Protein AF-A0A5C8UCD9-F1 (afdb_monomer_lite)

Secondary structure (DSSP, 8-state):
--SHHHHTSPBP-PBPTTT-SBP-SBP-TTSS-GGGTTTS--GGGTT---PPPTTSTTHHHHHHHHHHHHHHHHHHHHHHHHHS-HHHHHHHHHHHHHHSPP-HHHHHHHHHHHHHHHHHHHHHHHHHHHHHHHHHHHHHHHHHHHHHHHHHHHHHHHHHTS--------

Radius of gyration: 38.56 Å; chains: 1; bounding box: 127×46×66 Å

Sequence (170 aa):
MNLSRFAEGPRCGAKCRTSGEPCRNHAMANGRCRLHGGKTPKKDGWHQPQWPERNSADAMGKVHRKLKDRERQARKRATRLAEMTPERRKAHEDWHRARKPGPAAQRARARADRKQAAAVRKFVLETEAREAAEREVAQTAREQTCGGDAERRASRHLSDMSPPLGDIFA

pLDDT: mean 86.66, std 12.07, range [47.56, 97.69]

Structure (mmCIF, N/CA/C/O backbone):
data_AF-A0A5C8UCD9-F1
#
_entry.id   AF-A0A5C8UCD9-F1
#
loop_
_atom_site.group_PDB
_atom_site.id
_atom_site.type_symbol
_atom_site.label_atom_id
_atom_site.label_alt_id
_atom_site.label_comp_id
_atom_site.label_asym_id
_atom_site.label_entity_id
_atom_site.label_seq_id
_atom_site.pdbx_PDB_ins_code
_atom_site.Cartn_x
_atom_site.Cartn_y
_atom_site.Cartn_z
_atom_site.occupancy
_atom_site.B_iso_or_equiv
_atom_site.auth_seq_id
_atom_site.auth_comp_id
_atom_site.auth_asym_id
_atom_site.auth_atom_id
_atom_site.pdbx_PDB_model_num
ATOM 1 N N . MET A 1 1 ? -6.430 2.479 -36.082 1.00 49.38 1 MET A N 1
ATOM 2 C CA . MET A 1 1 ? -6.877 2.402 -34.670 1.00 49.38 1 MET A CA 1
ATOM 3 C C . MET A 1 1 ? -8.333 2.841 -34.625 1.00 49.38 1 MET A C 1
ATOM 5 O O . MET A 1 1 ? -8.623 3.907 -35.144 1.00 49.38 1 MET A O 1
ATOM 9 N N . ASN A 1 2 ? -9.246 2.025 -34.093 1.00 53.19 2 ASN A N 1
ATOM 10 C CA . ASN A 1 2 ? -10.679 2.352 -34.059 1.00 53.19 2 ASN A CA 1
ATOM 11 C C . ASN A 1 2 ? -10.957 3.370 -32.935 1.00 53.19 2 ASN A C 1
ATOM 13 O O . ASN A 1 2 ? -10.992 2.999 -31.762 1.00 53.19 2 ASN A O 1
ATOM 17 N N . LEU A 1 3 ? -11.084 4.654 -33.287 1.00 59.41 3 LEU A N 1
ATOM 18 C CA . LEU A 1 3 ? -11.247 5.774 -32.344 1.00 59.41 3 LEU A CA 1
ATOM 19 C C . LEU A 1 3 ? -12.581 5.721 -31.573 1.00 59.41 3 LEU A C 1
ATOM 21 O O . LEU A 1 3 ? -12.631 6.123 -30.412 1.00 59.41 3 LEU A O 1
ATOM 25 N N . SER A 1 4 ? -13.627 5.150 -32.176 1.00 59.78 4 SER A N 1
ATOM 26 C CA . SER A 1 4 ? -14.963 4.978 -31.581 1.00 59.78 4 SER A CA 1
ATOM 27 C C . SER A 1 4 ? -14.947 4.106 -30.320 1.00 59.78 4 SER A C 1
ATOM 29 O O . SER A 1 4 ? -15.486 4.487 -29.285 1.00 59.78 4 SER A O 1
ATOM 31 N N . ARG A 1 5 ? -14.210 2.990 -30.349 1.00 57.62 5 ARG A N 1
ATOM 32 C CA . ARG A 1 5 ? -14.072 2.068 -29.207 1.00 57.62 5 ARG A CA 1
ATOM 33 C C . ARG A 1 5 ? -13.390 2.683 -27.984 1.00 57.62 5 ARG A C 1
ATOM 35 O O . ARG A 1 5 ? -13.573 2.187 -26.875 1.00 57.62 5 ARG A O 1
ATOM 42 N N . PHE A 1 6 ? -12.575 3.723 -28.168 1.00 60.91 6 PHE A N 1
ATOM 43 C CA . PHE A 1 6 ? -11.951 4.406 -27.039 1.00 60.91 6 PHE A CA 1
ATOM 44 C C . PHE A 1 6 ? -12.970 5.269 -26.298 1.00 60.91 6 PHE A C 1
ATOM 46 O O . PHE A 1 6 ? -13.020 5.177 -25.079 1.00 60.91 6 PHE A O 1
ATOM 53 N N . ALA A 1 7 ? -13.821 6.029 -26.995 1.00 67.50 7 ALA A N 1
ATOM 54 C CA . ALA A 1 7 ? -14.774 6.954 -26.372 1.00 67.50 7 ALA A CA 1
ATOM 55 C C . ALA A 1 7 ? -15.741 6.274 -25.378 1.00 67.50 7 ALA A C 1
ATOM 57 O O . ALA A 1 7 ? -15.981 6.827 -24.301 1.00 67.50 7 ALA A O 1
ATOM 58 N N . GLU A 1 8 ? -16.208 5.066 -25.704 1.00 77.38 8 GLU A N 1
ATOM 59 C CA . GLU A 1 8 ? -17.151 4.255 -24.911 1.00 77.38 8 GLU A CA 1
ATOM 60 C C . GLU A 1 8 ? -16.485 3.424 -23.796 1.00 77.38 8 GLU A C 1
ATOM 62 O O . GLU A 1 8 ? -17.161 2.847 -22.945 1.00 77.38 8 GLU A O 1
ATOM 67 N N . GLY A 1 9 ? -15.151 3.343 -23.772 1.00 77.56 9 GLY A N 1
ATOM 68 C CA . GLY A 1 9 ? -14.422 2.517 -22.810 1.00 77.56 9 GLY A CA 1
ATOM 69 C C . GLY A 1 9 ? -14.479 3.051 -21.368 1.00 77.56 9 GLY A C 1
ATOM 70 O O . GLY A 1 9 ? -14.561 4.266 -21.151 1.00 77.56 9 GLY A O 1
ATOM 71 N N . PRO A 1 10 ? -14.345 2.172 -20.353 1.00 90.94 10 PRO A N 1
ATOM 72 C CA . PRO A 1 10 ? -14.413 2.567 -18.949 1.00 90.94 10 PRO A CA 1
ATOM 73 C C . PRO A 1 10 ? -13.365 3.633 -18.603 1.00 90.94 10 PRO A C 1
ATOM 75 O O . PRO A 1 10 ? -12.212 3.585 -19.045 1.00 90.94 10 PRO A O 1
ATOM 78 N N . ARG A 1 11 ? -13.759 4.604 -17.774 1.00 92.94 11 ARG A N 1
ATOM 79 C CA . ARG A 1 11 ? -12.877 5.672 -17.281 1.00 92.94 11 ARG A CA 1
ATOM 80 C C . ARG A 1 11 ? -12.079 5.211 -16.064 1.00 92.94 11 ARG A C 1
ATOM 82 O O . ARG A 1 11 ? -12.468 4.308 -15.327 1.00 92.94 11 ARG A O 1
ATOM 89 N N . CYS A 1 12 ? -10.931 5.839 -15.846 1.00 95.06 12 CYS A N 1
ATOM 90 C CA . CYS A 1 12 ? -10.084 5.567 -14.693 1.00 95.06 12 CYS A CA 1
ATOM 91 C C . CYS A 1 12 ? -10.773 5.986 -13.387 1.00 95.06 12 CYS A C 1
ATOM 93 O O . CYS A 1 12 ? -10.979 7.171 -13.150 1.00 95.06 12 CYS A O 1
ATOM 95 N N . GLY A 1 13 ? -10.993 5.049 -12.462 1.00 92.31 13 GLY A N 1
ATOM 96 C CA . GLY A 1 13 ? -11.645 5.332 -11.171 1.00 92.31 13 GLY A CA 1
ATOM 97 C C . GLY A 1 13 ? -10.786 6.094 -10.146 1.00 92.31 13 GLY A C 1
ATOM 98 O O . GLY A 1 13 ? -10.953 5.909 -8.942 1.00 92.31 13 GLY A O 1
ATOM 99 N N . ALA A 1 14 ? -9.752 6.824 -10.579 1.00 95.56 14 ALA A N 1
ATOM 100 C CA . ALA A 1 14 ? -8.829 7.560 -9.700 1.00 95.56 14 ALA A CA 1
ATOM 101 C C . ALA A 1 14 ? -9.208 9.034 -9.659 1.00 95.56 14 ALA A C 1
ATOM 103 O O . ALA A 1 14 ? -9.747 9.534 -10.638 1.00 95.56 14 ALA A O 1
ATOM 104 N N . LYS A 1 15 ? -8.870 9.729 -8.574 1.00 96.38 15 LYS A N 1
ATOM 105 C CA . LYS A 1 15 ? -8.974 11.188 -8.502 1.00 96.38 15 LYS A CA 1
ATOM 106 C C . LYS A 1 15 ? -7.645 11.823 -8.897 1.00 96.38 15 LYS A C 1
ATOM 108 O O . LYS A 1 15 ? -6.585 11.318 -8.524 1.00 96.38 15 LYS A O 1
ATOM 113 N N . CYS A 1 16 ? -7.703 12.900 -9.666 1.00 94.38 16 CYS A N 1
ATOM 114 C CA . CYS A 1 16 ? -6.540 13.692 -10.034 1.00 94.38 16 CYS A CA 1
ATOM 115 C C . CYS A 1 16 ? -5.997 14.407 -8.792 1.00 94.38 16 CYS A C 1
ATOM 117 O O . CYS A 1 16 ? -6.755 15.028 -8.054 1.00 94.38 16 CYS A O 1
ATOM 119 N N . ARG A 1 17 ? -4.678 14.350 -8.570 1.00 91.81 17 ARG A N 1
ATOM 120 C CA . ARG A 1 17 ? -4.051 14.965 -7.386 1.00 91.81 17 ARG A CA 1
ATOM 121 C C . ARG A 1 17 ? -4.272 16.480 -7.316 1.00 91.81 17 ARG A C 1
ATOM 123 O O . ARG A 1 17 ? -4.495 16.994 -6.233 1.00 91.81 17 ARG A O 1
ATOM 130 N N . THR A 1 18 ? -4.176 17.170 -8.452 1.00 91.75 18 THR A N 1
ATOM 131 C CA . THR A 1 18 ? -4.217 18.640 -8.503 1.00 91.75 18 THR A CA 1
ATOM 132 C C . THR A 1 18 ? -5.637 19.191 -8.414 1.00 91.75 18 THR A C 1
ATOM 134 O O . THR A 1 18 ? -5.866 20.144 -7.686 1.00 91.75 18 THR A O 1
ATOM 137 N N . SER A 1 19 ? -6.590 18.598 -9.139 1.00 91.19 19 SER A N 1
ATOM 138 C CA . SER A 1 19 ? -7.968 19.102 -9.206 1.00 91.19 19 SER A CA 1
ATOM 139 C C . SER A 1 19 ? -8.939 18.400 -8.254 1.00 91.19 19 SER A C 1
ATOM 141 O O . SER A 1 19 ? -10.057 18.863 -8.087 1.00 91.19 19 SER A O 1
ATOM 143 N N . GLY A 1 20 ? -8.583 17.245 -7.680 1.00 94.00 20 GLY A N 1
ATOM 144 C CA . GLY A 1 20 ? -9.494 16.419 -6.872 1.00 94.00 20 GLY A CA 1
ATOM 145 C C . GLY A 1 20 ? -10.605 15.715 -7.669 1.00 94.00 20 GLY A C 1
ATOM 146 O O . GLY A 1 20 ? -11.230 14.779 -7.165 1.00 94.00 20 GLY A O 1
ATOM 147 N N . GLU A 1 21 ? -10.814 16.112 -8.925 1.00 94.75 21 GLU A N 1
ATOM 148 C CA . GLU A 1 21 ? -11.804 15.553 -9.844 1.00 94.75 21 GLU A CA 1
ATOM 149 C C . GLU A 1 21 ? -11.497 14.106 -10.263 1.00 94.75 21 GLU A C 1
ATOM 151 O O . GLU A 1 21 ? -10.336 13.677 -10.251 1.00 94.75 21 GLU A O 1
ATOM 156 N N . PRO A 1 22 ? -12.514 13.334 -10.694 1.00 95.00 22 PRO A N 1
ATOM 157 C CA . PRO A 1 22 ? -12.295 12.020 -11.281 1.00 95.00 22 PRO A CA 1
ATOM 158 C C . PRO A 1 22 ? -11.443 12.100 -12.555 1.00 95.00 22 PRO A C 1
ATOM 160 O O . PRO A 1 22 ? -11.562 12.996 -13.390 1.00 95.00 22 PRO A O 1
ATOM 163 N N . CYS A 1 23 ? -10.568 11.115 -12.725 1.00 95.00 23 CYS A N 1
ATOM 164 C CA . CYS A 1 23 ? -9.668 11.036 -13.858 1.00 95.00 23 CYS A CA 1
ATOM 165 C C . CYS A 1 23 ? -10.437 10.723 -15.143 1.00 95.00 23 CYS A C 1
ATOM 167 O O . CYS A 1 23 ? -11.038 9.661 -15.286 1.00 95.00 23 CYS A O 1
ATOM 169 N N . ARG A 1 24 ? -10.322 11.617 -16.125 1.00 92.00 24 ARG A N 1
ATOM 170 C CA . ARG A 1 24 ? -11.004 11.494 -17.422 1.00 92.00 24 ARG A CA 1
ATOM 171 C C . ARG A 1 24 ? -10.301 10.541 -18.404 1.00 92.00 24 ARG A C 1
ATOM 173 O O . ARG A 1 24 ? -10.848 10.229 -19.457 1.00 92.00 24 ARG A O 1
ATOM 180 N N . ASN A 1 25 ? -9.108 10.040 -18.072 1.00 92.62 25 ASN A N 1
ATOM 181 C CA . ASN A 1 25 ? -8.374 9.096 -18.922 1.00 92.62 25 ASN A CA 1
ATOM 182 C C . ASN A 1 25 ? -9.031 7.708 -18.948 1.00 92.62 25 ASN A C 1
ATOM 184 O O . ASN A 1 25 ? -9.608 7.266 -17.953 1.00 92.62 25 ASN A O 1
ATOM 188 N N . HIS A 1 26 ? -8.849 6.983 -20.051 1.00 91.75 26 HIS A N 1
ATOM 189 C CA . HIS A 1 26 ? -9.338 5.611 -20.195 1.00 91.75 26 HIS A CA 1
ATOM 190 C C . HIS A 1 26 ? -8.629 4.643 -19.246 1.00 91.75 26 HIS A C 1
ATOM 192 O O . HIS A 1 26 ? -7.410 4.712 -19.033 1.00 91.75 26 HIS A O 1
ATOM 198 N N . ALA A 1 27 ? -9.414 3.747 -18.655 1.00 93.62 27 ALA A N 1
ATOM 199 C CA . ALA A 1 27 ? -8.915 2.674 -17.821 1.00 93.62 27 ALA A CA 1
ATOM 200 C C . ALA A 1 27 ? -8.274 1.577 -18.678 1.00 93.62 27 ALA A C 1
ATOM 202 O O . ALA A 1 27 ? -8.765 1.218 -19.744 1.00 93.62 27 ALA A O 1
ATOM 203 N N . MET A 1 28 ? -7.176 1.018 -18.179 1.00 91.06 28 MET A N 1
ATOM 204 C CA . MET A 1 28 ? -6.648 -0.257 -18.656 1.00 91.06 28 MET A CA 1
ATOM 205 C C . MET A 1 28 ? -7.428 -1.407 -17.993 1.00 91.06 28 MET A C 1
ATOM 207 O O . MET A 1 28 ? -8.266 -1.171 -17.121 1.00 91.06 28 MET A O 1
ATOM 211 N N . ALA A 1 29 ? -7.100 -2.661 -18.321 1.00 88.31 29 ALA A N 1
ATOM 212 C CA . ALA A 1 29 ? -7.736 -3.855 -17.740 1.00 88.31 29 ALA A CA 1
ATOM 213 C C . ALA A 1 29 ? -7.755 -3.879 -16.195 1.00 88.31 29 ALA A C 1
ATOM 215 O O . ALA A 1 29 ? -8.560 -4.562 -15.574 1.00 88.31 29 ALA A O 1
ATOM 216 N N . ASN A 1 30 ? -6.867 -3.120 -15.547 1.00 86.81 30 ASN A N 1
ATOM 217 C CA . ASN A 1 30 ? -6.773 -3.045 -14.097 1.00 86.81 30 ASN A CA 1
ATOM 218 C C . ASN A 1 30 ? -7.672 -1.971 -13.441 1.00 86.81 30 ASN A C 1
ATOM 220 O O . ASN A 1 30 ? -7.592 -1.824 -12.215 1.00 86.81 30 ASN A O 1
ATOM 224 N N . GLY A 1 31 ? -8.470 -1.234 -14.228 1.00 90.75 31 GLY A N 1
ATOM 225 C CA . GLY A 1 31 ? -9.360 -0.149 -13.788 1.00 90.75 31 GLY A CA 1
ATOM 226 C C . GLY A 1 31 ? -8.686 1.225 -13.633 1.00 90.75 31 GLY A C 1
ATOM 227 O O . GLY A 1 31 ? -9.320 2.187 -13.194 1.00 90.75 31 GLY A O 1
ATOM 228 N N . ARG A 1 32 ? -7.391 1.343 -13.959 1.00 94.06 32 ARG A N 1
ATOM 229 C CA . ARG A 1 32 ? -6.599 2.577 -13.833 1.00 94.06 32 ARG A CA 1
ATOM 230 C C . ARG A 1 32 ? -5.978 2.970 -15.170 1.00 94.06 32 ARG A C 1
ATOM 232 O O . ARG A 1 32 ? -5.623 2.117 -15.977 1.00 94.06 32 ARG A O 1
ATOM 239 N N . CYS A 1 33 ? -5.815 4.269 -15.407 1.00 94.44 33 CYS A N 1
ATOM 240 C CA . CYS A 1 33 ? -5.106 4.760 -16.587 1.00 94.44 33 CYS A CA 1
ATOM 241 C C . CYS A 1 33 ? -3.588 4.665 -16.406 1.00 94.44 33 CYS A C 1
ATOM 243 O O . CYS A 1 33 ? -3.083 4.546 -15.289 1.00 94.44 33 CYS A O 1
ATOM 245 N N . ARG A 1 34 ? -2.838 4.811 -17.502 1.00 92.69 34 ARG A N 1
ATOM 246 C CA . ARG A 1 34 ? -1.364 4.825 -17.499 1.00 92.69 34 ARG A CA 1
ATOM 247 C C . ARG A 1 34 ? -0.754 5.804 -16.483 1.00 92.69 34 ARG A C 1
ATOM 249 O O . ARG A 1 34 ? 0.291 5.480 -15.929 1.00 92.69 34 ARG A O 1
ATOM 256 N N . LEU A 1 35 ? -1.384 6.958 -16.245 1.00 92.50 35 LEU A N 1
ATOM 257 C CA . LEU A 1 35 ? -0.897 7.971 -15.296 1.00 92.50 35 LEU A CA 1
ATOM 258 C C . LEU A 1 35 ? -1.176 7.602 -13.832 1.00 92.50 35 LEU A C 1
ATOM 260 O O . LEU A 1 35 ? -0.397 7.950 -12.954 1.00 92.50 35 LEU A O 1
ATOM 264 N N . HIS A 1 36 ? -2.244 6.848 -13.568 1.00 94.44 36 HIS A N 1
ATOM 265 C CA . HIS A 1 36 ? -2.647 6.424 -12.224 1.00 94.44 36 HIS A CA 1
ATOM 266 C C . HIS A 1 36 ? -2.306 4.951 -11.944 1.00 94.44 36 HIS A C 1
ATOM 268 O O . HIS A 1 36 ? -3.046 4.249 -11.256 1.00 94.44 36 HIS A O 1
ATOM 274 N N . GLY A 1 37 ? -1.183 4.466 -12.488 1.00 89.94 37 GLY A N 1
ATOM 275 C CA . GLY A 1 37 ? -0.669 3.122 -12.199 1.00 89.94 37 GLY A CA 1
ATOM 276 C C . GLY A 1 37 ? -1.291 1.997 -13.031 1.00 89.94 37 GLY A C 1
ATOM 277 O O . GLY A 1 37 ? -1.170 0.829 -12.679 1.00 89.94 37 GLY A O 1
ATOM 278 N N . GLY A 1 38 ? -1.922 2.315 -14.162 1.00 91.44 38 GLY A N 1
ATOM 279 C CA . GLY A 1 38 ? -2.452 1.342 -15.126 1.00 91.44 38 GLY A CA 1
ATOM 280 C C . GLY A 1 38 ? -1.414 0.314 -15.590 1.00 91.44 38 GLY A C 1
ATOM 281 O O . GLY A 1 38 ? -1.723 -0.861 -15.748 1.00 91.44 38 GLY A O 1
ATOM 282 N N . LYS A 1 39 ? -0.157 0.753 -15.735 1.00 87.94 39 LYS A N 1
ATOM 283 C CA . LYS A 1 39 ? 0.982 -0.091 -16.131 1.00 87.94 39 LYS A CA 1
ATOM 284 C C . LYS A 1 39 ? 1.694 -0.772 -14.958 1.00 87.94 39 LYS A C 1
ATOM 286 O O . LYS A 1 39 ? 2.619 -1.544 -15.185 1.00 87.94 39 LYS A O 1
ATOM 291 N N . THR A 1 40 ? 1.318 -0.465 -13.718 1.00 87.56 40 THR A N 1
ATOM 292 C CA . THR A 1 40 ? 1.966 -1.050 -12.544 1.00 87.56 40 THR A CA 1
ATOM 293 C C . THR A 1 40 ? 1.436 -2.474 -12.338 1.00 87.56 40 THR A C 1
ATOM 295 O O . THR A 1 40 ? 0.215 -2.652 -12.257 1.00 87.56 40 THR A O 1
ATOM 298 N N . PRO A 1 41 ? 2.313 -3.491 -12.240 1.00 83.69 41 PRO A N 1
ATOM 299 C CA . PRO A 1 41 ? 1.893 -4.865 -11.981 1.00 83.69 41 PRO A CA 1
ATOM 300 C C . PRO A 1 41 ? 1.196 -4.994 -10.624 1.00 83.69 41 PRO A C 1
ATOM 302 O O . PRO A 1 41 ? 1.421 -4.198 -9.714 1.00 83.69 41 PRO A O 1
ATOM 305 N N . LYS A 1 42 ? 0.369 -6.030 -10.468 1.00 82.81 42 LYS A N 1
ATOM 306 C CA . LYS A 1 42 ? -0.303 -6.370 -9.204 1.00 82.81 42 LYS A CA 1
ATOM 307 C C . LYS A 1 42 ? 0.321 -7.628 -8.585 1.00 82.81 42 LYS A C 1
ATOM 309 O O . LYS A 1 42 ? 1.019 -8.372 -9.268 1.00 82.81 42 LYS A O 1
ATOM 314 N N . LYS A 1 43 ? -0.005 -7.884 -7.312 1.00 83.94 43 LYS A N 1
ATOM 315 C CA . LYS A 1 43 ? 0.380 -9.100 -6.570 1.00 83.94 43 LYS A CA 1
ATOM 316 C C . LYS A 1 43 ? 1.898 -9.327 -6.598 1.00 83.94 43 LYS A C 1
ATOM 318 O O . LYS A 1 43 ? 2.637 -8.425 -6.225 1.00 83.94 43 LYS A O 1
ATOM 323 N N . ASP A 1 44 ? 2.349 -10.481 -7.071 1.00 81.75 44 ASP A N 1
ATOM 324 C CA . ASP A 1 44 ? 3.748 -10.920 -7.025 1.00 81.75 44 ASP A CA 1
ATOM 325 C C . ASP A 1 44 ? 4.654 -10.137 -7.985 1.00 81.75 44 ASP A C 1
ATOM 327 O O . ASP A 1 44 ? 5.871 -10.092 -7.815 1.00 81.75 44 ASP A O 1
ATOM 331 N N . GLY A 1 45 ? 4.060 -9.452 -8.969 1.00 81.94 45 GLY A N 1
ATOM 332 C CA . GLY A 1 45 ? 4.769 -8.509 -9.834 1.00 81.94 45 GLY A CA 1
ATOM 333 C C . GLY A 1 45 ? 5.033 -7.151 -9.175 1.00 81.94 45 GLY A C 1
ATOM 334 O O . GLY A 1 45 ? 5.727 -6.308 -9.747 1.00 81.94 45 GLY A O 1
ATOM 335 N N . TRP A 1 46 ? 4.468 -6.894 -7.993 1.00 81.81 46 TRP A N 1
ATOM 336 C CA . TRP A 1 46 ? 4.667 -5.644 -7.270 1.00 81.81 46 TRP A CA 1
ATOM 337 C C . TRP A 1 46 ? 6.124 -5.544 -6.775 1.00 81.81 46 TRP A C 1
ATOM 339 O O . TRP A 1 46 ? 6.692 -6.514 -6.287 1.00 81.81 46 TRP A O 1
ATOM 349 N N . HIS A 1 47 ? 6.756 -4.376 -6.939 1.00 83.94 47 HIS A N 1
ATOM 350 C CA . HIS A 1 47 ? 8.199 -4.125 -6.725 1.00 83.94 47 HIS A CA 1
ATOM 351 C C . HIS A 1 47 ? 9.187 -4.874 -7.642 1.00 83.94 47 HIS A C 1
ATOM 353 O O . HIS A 1 47 ? 10.398 -4.664 -7.519 1.00 83.94 47 HIS A O 1
ATOM 359 N N . GLN A 1 48 ? 8.718 -5.672 -8.604 1.00 86.44 48 GLN A N 1
ATOM 360 C CA . GLN A 1 48 ? 9.599 -6.298 -9.591 1.00 86.44 48 GLN A CA 1
ATOM 361 C C . GLN A 1 48 ? 10.025 -5.287 -10.671 1.00 86.44 48 GLN A C 1
ATOM 363 O O . GLN A 1 48 ? 9.190 -4.514 -11.165 1.00 86.44 48 GLN A O 1
ATOM 368 N N . PRO A 1 49 ? 11.307 -5.276 -11.086 1.00 87.75 49 PRO A N 1
ATOM 369 C CA . PRO A 1 49 ? 11.748 -4.433 -12.186 1.00 87.75 49 PRO A CA 1
ATOM 370 C C . PRO A 1 49 ? 11.051 -4.862 -13.480 1.00 87.75 49 PRO A C 1
ATOM 372 O O . PRO A 1 49 ? 11.139 -6.008 -13.902 1.00 87.75 49 PRO A O 1
ATOM 375 N N . GLN A 1 50 ? 10.372 -3.919 -14.128 1.00 86.12 50 GLN A N 1
ATOM 376 C CA . GLN A 1 50 ? 9.798 -4.147 -15.452 1.00 86.12 50 GLN A CA 1
ATOM 377 C C . GLN A 1 50 ? 10.904 -4.049 -16.501 1.00 86.12 50 GLN A C 1
ATOM 379 O O . GLN A 1 50 ? 11.504 -2.975 -16.654 1.00 86.12 50 GLN A O 1
ATOM 384 N N . TRP A 1 51 ? 11.196 -5.153 -17.182 1.00 89.44 51 TRP A N 1
ATOM 385 C CA . TRP A 1 51 ? 12.168 -5.203 -18.272 1.00 89.44 51 TRP A CA 1
ATOM 386 C C . TRP A 1 51 ? 11.547 -4.672 -19.571 1.00 89.44 51 TRP A C 1
ATOM 388 O O . TRP A 1 51 ? 10.335 -4.791 -19.757 1.00 89.44 51 TRP A O 1
ATOM 398 N N . PRO A 1 52 ? 12.331 -4.009 -20.438 1.00 89.69 52 PRO A N 1
ATOM 399 C CA . PRO A 1 52 ? 11.837 -3.603 -21.747 1.00 89.69 52 PRO A CA 1
ATOM 400 C C . PRO A 1 52 ? 11.537 -4.834 -22.610 1.00 89.69 52 PRO A C 1
ATOM 402 O O . PRO A 1 52 ? 12.135 -5.893 -22.432 1.00 89.69 52 PRO A O 1
ATOM 405 N N . GLU A 1 53 ? 10.630 -4.676 -23.568 1.00 88.62 53 GLU A N 1
ATOM 406 C CA . GLU A 1 53 ? 10.391 -5.693 -24.590 1.00 88.62 53 GLU A CA 1
ATOM 407 C C . GLU A 1 53 ? 11.646 -5.884 -25.448 1.00 88.62 53 GLU A C 1
ATOM 409 O O . GLU A 1 53 ? 12.344 -4.913 -25.770 1.00 88.62 53 GLU A O 1
ATOM 414 N N . ARG A 1 54 ? 11.899 -7.138 -25.845 1.00 86.56 54 ARG A N 1
ATOM 415 C CA . ARG A 1 54 ? 13.096 -7.554 -26.592 1.00 86.56 54 ARG A CA 1
ATOM 416 C C . ARG A 1 54 ? 13.344 -6.707 -27.841 1.00 86.56 54 ARG A C 1
ATOM 418 O O . ARG A 1 54 ? 14.480 -6.342 -28.104 1.00 86.56 54 ARG A O 1
ATOM 425 N N . ASN A 1 55 ? 12.282 -6.372 -28.571 1.00 88.06 55 ASN A N 1
ATOM 426 C CA . ASN A 1 55 ? 12.368 -5.707 -29.873 1.00 88.06 55 ASN A CA 1
ATOM 427 C C . ASN A 1 55 ? 12.208 -4.178 -29.785 1.00 88.06 55 ASN A C 1
ATOM 429 O O . ASN A 1 55 ? 11.998 -3.520 -30.800 1.00 88.06 55 ASN A O 1
ATOM 433 N N . SER A 1 56 ? 12.255 -3.589 -28.585 1.00 90.56 56 SER A N 1
ATOM 434 C CA . SER A 1 56 ? 12.201 -2.130 -28.465 1.00 90.56 56 SER A CA 1
ATOM 435 C C . SER A 1 56 ? 13.523 -1.499 -28.920 1.00 90.56 56 SER A C 1
ATOM 437 O O . SER A 1 56 ? 14.593 -2.009 -28.599 1.00 90.56 56 SER A O 1
ATOM 439 N N . ALA A 1 57 ? 13.452 -0.366 -29.628 1.00 89.69 57 ALA A N 1
ATOM 440 C CA . ALA A 1 57 ? 14.614 0.291 -30.250 1.00 89.69 57 ALA A CA 1
ATOM 441 C C . ALA A 1 57 ? 15.792 0.575 -29.290 1.00 89.69 57 ALA A C 1
ATOM 443 O O . ALA A 1 57 ? 16.936 0.631 -29.719 1.00 89.69 57 ALA A O 1
ATOM 444 N N . ASP A 1 58 ? 15.518 0.715 -27.989 1.00 90.38 58 ASP A N 1
ATOM 445 C CA . ASP A 1 58 ? 16.519 0.896 -26.926 1.00 90.38 58 ASP A CA 1
ATOM 446 C C . ASP A 1 58 ? 16.293 -0.118 -25.787 1.00 90.38 58 ASP A C 1
ATOM 448 O O . ASP A 1 58 ? 16.141 0.226 -24.609 1.00 90.38 58 ASP A O 1
ATOM 452 N N . ALA A 1 59 ? 16.147 -1.399 -26.135 1.00 92.12 59 ALA A N 1
ATOM 453 C CA . ALA A 1 59 ? 15.971 -2.458 -25.144 1.00 92.12 59 ALA A CA 1
ATOM 454 C C . ALA A 1 59 ? 17.231 -2.610 -24.275 1.00 92.12 59 ALA A C 1
ATOM 456 O O . ALA A 1 59 ? 17.153 -2.553 -23.045 1.00 92.12 59 ALA A O 1
ATOM 457 N N . MET A 1 60 ? 18.401 -2.738 -24.907 1.00 92.75 60 MET A N 1
ATOM 458 C CA . MET A 1 60 ? 19.665 -3.000 -24.213 1.00 92.75 60 MET A CA 1
ATOM 459 C C . MET A 1 60 ? 20.089 -1.841 -23.306 1.00 92.75 60 MET A C 1
ATOM 461 O O . MET A 1 60 ? 20.397 -2.073 -22.136 1.00 92.75 60 MET A O 1
ATOM 465 N N . GLY A 1 61 ? 20.016 -0.587 -23.770 1.00 94.88 61 GLY A N 1
ATOM 466 C CA . GLY A 1 61 ? 20.362 0.577 -22.947 1.00 94.88 61 GLY A CA 1
ATOM 467 C C . GLY A 1 61 ? 19.487 0.686 -21.695 1.00 94.88 61 GLY A C 1
ATOM 468 O O . GLY A 1 61 ? 19.981 0.902 -20.581 1.00 94.88 61 GLY A O 1
ATOM 469 N N . LYS A 1 62 ? 18.181 0.416 -21.824 1.00 93.00 62 LYS A N 1
ATOM 470 C CA . LYS A 1 62 ? 17.258 0.356 -20.678 1.00 93.00 62 LYS A CA 1
ATOM 471 C C . LYS A 1 62 ? 17.575 -0.783 -19.711 1.00 93.00 62 LYS A C 1
ATOM 473 O O . LYS A 1 62 ? 17.437 -0.570 -18.502 1.00 93.00 62 LYS A O 1
ATOM 478 N N . VAL A 1 63 ? 17.964 -1.962 -20.203 1.00 95.00 63 VAL A N 1
ATOM 479 C CA . VAL A 1 63 ? 18.394 -3.090 -19.356 1.00 95.00 63 VAL A CA 1
ATOM 480 C C . VAL A 1 63 ? 19.651 -2.710 -18.576 1.00 95.00 63 VAL A C 1
ATOM 482 O O . VAL A 1 63 ? 19.632 -2.783 -17.346 1.00 95.00 63 VAL A O 1
ATOM 485 N N . HIS A 1 64 ? 20.694 -2.215 -19.247 1.00 95.31 64 HIS A N 1
ATOM 486 C CA . HIS A 1 64 ? 21.942 -1.797 -18.599 1.00 95.31 64 HIS A CA 1
ATOM 487 C C . HIS A 1 64 ? 21.709 -0.731 -17.528 1.00 95.31 64 HIS A C 1
ATOM 489 O O . HIS A 1 64 ? 22.201 -0.863 -16.406 1.00 95.31 64 HIS A O 1
ATOM 495 N N . ARG A 1 65 ? 20.888 0.286 -17.823 1.00 96.12 65 ARG A N 1
ATOM 496 C CA . ARG A 1 65 ? 20.515 1.306 -16.835 1.00 96.12 65 ARG A CA 1
ATOM 497 C C . ARG A 1 65 ? 19.861 0.689 -15.597 1.00 96.12 65 ARG A C 1
ATOM 499 O O . ARG A 1 65 ? 20.252 1.011 -14.480 1.00 96.12 65 ARG A O 1
ATOM 506 N N . LYS A 1 66 ? 18.905 -0.230 -15.777 1.00 94.25 66 LYS A N 1
ATOM 507 C CA . LYS A 1 66 ? 18.224 -0.909 -14.660 1.00 94.25 66 LYS A CA 1
ATOM 508 C C . LYS A 1 66 ? 19.181 -1.769 -13.836 1.00 94.25 66 LYS A C 1
ATOM 510 O O . LYS A 1 66 ? 19.061 -1.783 -12.613 1.00 94.25 66 LYS A O 1
ATOM 515 N N . LEU A 1 67 ? 20.118 -2.468 -14.474 1.00 96.12 67 LEU A N 1
ATOM 516 C CA . LEU A 1 67 ? 21.145 -3.243 -13.771 1.00 96.12 67 LEU A CA 1
ATOM 517 C C . LEU A 1 67 ? 22.046 -2.327 -12.932 1.00 96.12 67 LEU A C 1
ATOM 519 O O . LEU A 1 67 ? 22.210 -2.572 -11.738 1.00 96.12 67 LEU A O 1
ATOM 523 N N . LYS A 1 68 ? 22.514 -1.214 -13.509 1.00 97.00 68 LYS A N 1
ATOM 524 C CA . LYS A 1 68 ? 23.317 -0.202 -12.806 1.00 97.00 68 LYS A CA 1
ATOM 525 C C . LYS A 1 68 ? 22.572 0.418 -11.621 1.00 97.00 68 LYS A C 1
ATOM 527 O O . LYS A 1 68 ? 23.147 0.594 -10.547 1.00 97.00 68 LYS A O 1
ATOM 532 N N . ASP A 1 69 ? 21.286 0.725 -11.782 1.00 95.19 69 ASP A N 1
ATOM 533 C CA . ASP A 1 69 ? 20.458 1.248 -10.691 1.00 95.19 69 ASP A CA 1
ATOM 534 C C . ASP A 1 69 ? 20.327 0.232 -9.553 1.00 95.19 69 ASP A C 1
ATOM 536 O O . ASP A 1 69 ? 20.455 0.593 -8.382 1.00 95.19 69 ASP A O 1
ATOM 540 N N . ARG A 1 70 ? 20.121 -1.050 -9.875 1.00 94.81 70 ARG A N 1
ATOM 541 C CA . ARG A 1 70 ? 20.046 -2.119 -8.868 1.00 94.81 70 ARG A CA 1
ATOM 542 C C . ARG A 1 70 ? 21.360 -2.286 -8.119 1.00 94.81 70 ARG A C 1
ATOM 544 O O . ARG A 1 70 ? 21.335 -2.381 -6.894 1.00 94.81 70 ARG A O 1
ATOM 551 N N . GLU A 1 71 ? 22.483 -2.266 -8.827 1.00 96.88 71 GLU A N 1
ATOM 552 C CA . GLU A 1 71 ? 23.809 -2.328 -8.216 1.00 96.88 71 GLU A CA 1
ATOM 553 C C . GLU A 1 71 ? 24.043 -1.134 -7.281 1.00 96.88 71 GLU A C 1
ATOM 555 O O . GLU A 1 71 ? 24.432 -1.306 -6.126 1.00 96.88 71 GLU A O 1
ATOM 560 N N . ARG A 1 72 ? 23.707 0.083 -7.726 1.00 97.06 72 ARG A N 1
ATOM 561 C CA . ARG A 1 72 ? 23.786 1.290 -6.892 1.00 97.06 72 ARG A CA 1
ATOM 562 C C . ARG A 1 72 ? 22.960 1.150 -5.612 1.00 97.06 72 ARG A C 1
ATOM 564 O O . ARG A 1 72 ? 23.429 1.530 -4.542 1.00 97.06 72 ARG A O 1
ATOM 571 N N . GLN A 1 73 ? 21.737 0.626 -5.702 1.00 94.75 73 GLN A N 1
ATOM 572 C CA . GLN A 1 73 ? 20.886 0.414 -4.525 1.00 94.75 73 GLN A CA 1
ATOM 573 C C . GLN A 1 73 ? 21.438 -0.675 -3.598 1.00 94.75 73 GLN A C 1
ATOM 575 O O . GLN A 1 73 ? 21.360 -0.526 -2.379 1.00 94.75 73 GLN A O 1
ATOM 580 N N . ALA A 1 74 ? 22.024 -1.740 -4.153 1.00 95.94 74 ALA A N 1
ATOM 581 C CA . ALA A 1 74 ? 22.695 -2.776 -3.375 1.00 95.94 74 ALA A CA 1
ATOM 582 C C . ALA A 1 74 ? 23.898 -2.206 -2.610 1.00 95.94 74 ALA A C 1
ATOM 584 O O . ALA A 1 74 ? 23.987 -2.408 -1.402 1.00 95.94 74 ALA A O 1
ATOM 585 N N . ARG A 1 75 ? 24.744 -1.400 -3.269 1.00 96.88 75 ARG A N 1
ATOM 586 C CA . ARG A 1 75 ? 25.875 -0.701 -2.634 1.00 96.88 75 ARG A CA 1
ATOM 587 C C . ARG A 1 75 ? 25.409 0.220 -1.505 1.00 96.88 75 ARG A C 1
ATOM 589 O O . ARG A 1 75 ? 25.880 0.088 -0.386 1.00 96.88 75 ARG A O 1
ATOM 596 N N . LYS A 1 76 ? 24.408 1.076 -1.753 1.00 96.50 76 LYS A N 1
ATOM 597 C CA . LYS A 1 76 ? 23.826 1.950 -0.713 1.00 96.50 76 LYS A CA 1
ATOM 598 C C . LYS A 1 76 ? 23.293 1.165 0.487 1.00 96.50 76 LYS A C 1
ATOM 600 O O . LYS A 1 76 ? 23.437 1.602 1.626 1.00 96.50 76 LYS A O 1
ATOM 605 N N . ARG A 1 77 ? 22.653 0.016 0.242 1.00 93.81 77 ARG A N 1
ATOM 606 C CA . ARG A 1 77 ? 22.175 -0.867 1.312 1.00 93.81 77 ARG A CA 1
ATOM 607 C C . ARG A 1 77 ? 23.340 -1.484 2.083 1.00 93.81 77 ARG A C 1
ATOM 609 O O . ARG A 1 77 ? 23.267 -1.510 3.303 1.00 93.81 77 ARG A O 1
ATOM 616 N N . ALA A 1 78 ? 24.381 -1.947 1.393 1.00 94.19 78 ALA A N 1
ATOM 617 C CA . ALA A 1 78 ? 25.571 -2.517 2.016 1.00 94.19 78 ALA A CA 1
ATOM 618 C C . ALA A 1 78 ? 26.276 -1.493 2.915 1.00 94.19 78 ALA A C 1
ATOM 620 O O . ALA A 1 78 ? 26.511 -1.792 4.080 1.00 94.19 78 ALA A O 1
ATOM 621 N N . THR A 1 79 ? 26.493 -0.265 2.430 1.00 94.75 79 THR A N 1
ATOM 622 C CA . THR A 1 79 ? 27.050 0.837 3.232 1.00 94.75 79 THR A CA 1
ATOM 623 C C . THR A 1 79 ? 26.212 1.092 4.482 1.00 94.75 79 THR A C 1
ATOM 625 O O . THR A 1 79 ? 26.736 1.043 5.588 1.00 94.75 79 THR A O 1
ATOM 628 N N . ARG A 1 80 ? 24.886 1.235 4.336 1.00 92.62 80 ARG A N 1
ATOM 629 C CA . ARG A 1 80 ? 23.989 1.430 5.486 1.00 92.62 80 ARG A CA 1
ATOM 630 C C . ARG A 1 80 ? 24.062 0.280 6.494 1.00 92.62 80 ARG A C 1
ATOM 632 O O . ARG A 1 80 ? 23.942 0.521 7.686 1.00 92.62 80 ARG A O 1
ATOM 639 N N . LEU A 1 81 ? 24.189 -0.966 6.034 1.00 88.81 81 LEU A N 1
ATOM 640 C CA . LEU A 1 81 ? 24.289 -2.130 6.920 1.00 88.81 81 LEU A CA 1
ATOM 641 C C . LEU A 1 81 ? 25.645 -2.210 7.629 1.00 88.81 81 LEU A C 1
ATOM 643 O O . LEU A 1 81 ? 25.670 -2.669 8.771 1.00 88.81 81 LEU A O 1
ATOM 647 N N . ALA A 1 82 ? 26.725 -1.769 6.977 1.00 90.81 82 ALA A N 1
ATOM 648 C CA . ALA A 1 82 ? 28.067 -1.692 7.554 1.00 90.81 82 ALA A CA 1
ATOM 649 C C . ALA A 1 82 ? 28.177 -0.577 8.608 1.00 90.81 82 ALA A C 1
ATOM 651 O O . ALA A 1 82 ? 28.751 -0.796 9.666 1.00 90.81 82 ALA A O 1
ATOM 652 N N . GLU A 1 83 ? 27.562 0.582 8.359 1.00 93.38 83 GLU A N 1
ATOM 653 C CA . GLU A 1 83 ? 27.469 1.695 9.321 1.00 93.38 83 GLU A CA 1
ATOM 654 C C . GLU A 1 83 ? 26.536 1.391 10.509 1.00 93.38 83 GLU A C 1
ATOM 656 O O . GLU A 1 83 ? 26.576 2.060 11.543 1.00 93.38 83 GLU A O 1
ATOM 661 N N . MET A 1 84 ? 25.642 0.410 10.369 1.00 93.88 84 MET A N 1
ATOM 662 C CA . MET A 1 84 ? 24.667 0.069 11.398 1.00 93.88 84 MET A CA 1
ATOM 663 C C . MET A 1 84 ? 25.315 -0.766 12.505 1.00 93.88 84 MET A C 1
ATOM 665 O O . MET A 1 84 ? 25.707 -1.911 12.273 1.00 93.88 84 MET A O 1
ATOM 669 N N . THR A 1 85 ? 25.352 -0.219 13.723 1.00 95.12 85 THR A N 1
ATOM 670 C CA . THR A 1 85 ? 25.805 -0.958 14.912 1.00 95.12 85 THR A CA 1
ATOM 671 C C . THR A 1 85 ? 24.905 -2.176 15.185 1.00 95.12 85 THR A C 1
ATOM 673 O O . THR A 1 85 ? 23.733 -2.180 14.775 1.00 95.12 85 THR A O 1
ATOM 676 N N . PRO A 1 86 ? 25.404 -3.213 15.883 1.00 93.31 86 PRO A N 1
ATOM 677 C CA . PRO A 1 86 ? 24.608 -4.388 16.238 1.00 93.31 86 PRO A CA 1
ATOM 678 C C . PRO A 1 86 ? 23.314 -4.045 16.992 1.00 93.31 86 PRO A C 1
ATOM 680 O O . PRO A 1 86 ? 22.257 -4.606 16.698 1.00 93.31 86 PRO A O 1
ATOM 683 N N . GLU A 1 87 ? 23.360 -3.069 17.900 1.00 93.31 87 GLU A N 1
ATOM 684 C CA . GLU A 1 87 ? 22.214 -2.627 18.704 1.00 93.31 87 GLU A CA 1
ATOM 685 C C . GLU A 1 87 ? 21.157 -1.956 17.822 1.00 93.31 87 GLU A C 1
ATOM 687 O O . GLU A 1 87 ? 19.967 -2.265 17.916 1.00 93.31 87 GLU A O 1
ATOM 692 N N . ARG A 1 88 ? 21.586 -1.079 16.902 1.00 93.19 88 ARG A N 1
ATOM 693 C CA . ARG A 1 88 ? 20.688 -0.431 15.934 1.00 93.19 88 ARG A CA 1
ATOM 694 C C . ARG A 1 88 ? 20.058 -1.443 14.983 1.00 93.19 88 ARG A C 1
ATOM 696 O O . ARG A 1 88 ? 18.884 -1.300 14.637 1.00 93.19 88 ARG A O 1
ATOM 703 N N . ARG A 1 89 ? 20.808 -2.474 14.581 1.00 90.75 89 ARG A N 1
ATOM 704 C CA . ARG A 1 89 ? 20.293 -3.560 13.739 1.00 90.75 89 ARG A CA 1
ATOM 705 C C . ARG A 1 89 ? 19.214 -4.354 14.463 1.00 90.75 89 ARG A C 1
ATOM 707 O O . ARG A 1 89 ? 18.132 -4.524 13.905 1.00 90.75 89 ARG A O 1
ATOM 714 N N . LYS A 1 90 ? 19.467 -4.746 15.714 1.00 94.25 90 LYS A N 1
ATOM 715 C CA . LYS A 1 90 ? 18.488 -5.439 16.560 1.00 94.25 90 LYS A CA 1
ATOM 716 C C . LYS A 1 90 ? 17.214 -4.611 16.742 1.00 94.25 90 LYS A C 1
ATOM 718 O O . LYS A 1 90 ? 16.129 -5.104 16.462 1.00 94.25 90 LYS A O 1
ATOM 723 N N . ALA A 1 91 ? 17.340 -3.328 17.087 1.00 93.94 91 ALA A N 1
ATOM 724 C CA . ALA A 1 91 ? 16.186 -2.439 17.234 1.00 93.94 91 ALA A CA 1
ATOM 725 C C . ALA A 1 91 ? 15.373 -2.306 15.931 1.00 93.94 91 ALA A C 1
ATOM 727 O O . ALA A 1 91 ? 14.141 -2.298 15.953 1.00 93.94 91 ALA A O 1
ATOM 728 N N . HIS A 1 92 ? 16.048 -2.232 14.780 1.00 90.94 92 HIS A N 1
ATOM 729 C CA . HIS A 1 92 ? 15.396 -2.201 13.472 1.00 90.94 92 HIS A CA 1
ATOM 730 C C . HIS A 1 92 ? 14.667 -3.521 13.165 1.00 90.94 92 HIS A C 1
ATOM 732 O O . HIS A 1 92 ? 13.529 -3.501 12.697 1.00 90.94 92 HIS A O 1
ATOM 738 N N . GLU A 1 93 ? 15.279 -4.670 13.448 1.00 92.94 93 GLU A N 1
ATOM 739 C CA . GLU A 1 93 ? 14.645 -5.983 13.288 1.00 92.94 93 GLU A CA 1
ATOM 740 C C . GLU A 1 93 ? 13.433 -6.162 14.204 1.00 92.94 93 GLU A C 1
ATOM 742 O O . GLU A 1 93 ? 12.385 -6.611 13.735 1.00 92.94 93 GLU A O 1
ATOM 747 N N . ASP A 1 94 ? 13.537 -5.755 15.468 1.00 93.00 94 ASP A N 1
ATOM 748 C CA . ASP A 1 94 ? 12.439 -5.791 16.435 1.00 93.00 94 ASP A CA 1
ATOM 749 C C . ASP A 1 94 ? 11.286 -4.882 15.987 1.00 93.00 94 ASP A C 1
ATOM 751 O O . ASP A 1 94 ? 10.122 -5.293 15.990 1.00 93.00 94 ASP A O 1
ATOM 755 N N . TRP A 1 95 ? 11.601 -3.681 15.488 1.00 93.88 95 TRP A N 1
ATOM 756 C CA . TRP A 1 95 ? 10.622 -2.763 14.905 1.00 93.88 95 TRP A CA 1
ATOM 757 C C . TRP A 1 95 ? 9.882 -3.385 13.712 1.00 93.88 95 TRP A C 1
ATOM 759 O O . TRP A 1 95 ? 8.652 -3.287 13.637 1.00 93.88 95 TRP A O 1
ATOM 769 N N . HIS A 1 96 ? 10.603 -4.051 12.799 1.00 91.31 96 HIS A N 1
ATOM 770 C CA . HIS A 1 96 ? 10.001 -4.747 11.652 1.00 91.31 96 HIS A CA 1
ATOM 771 C C . HIS A 1 96 ? 9.183 -5.957 12.087 1.00 91.31 96 HIS A C 1
ATOM 773 O O . HIS A 1 96 ? 8.104 -6.176 11.544 1.00 91.31 96 HIS A O 1
ATOM 779 N N . ARG A 1 97 ? 9.658 -6.733 13.065 1.00 88.00 97 ARG A N 1
ATOM 780 C CA . ARG A 1 97 ? 8.956 -7.909 13.591 1.00 88.00 97 ARG A CA 1
ATOM 781 C C . ARG A 1 97 ? 7.634 -7.516 14.240 1.00 88.00 97 ARG A C 1
ATOM 783 O O . ARG A 1 97 ? 6.612 -8.103 13.901 1.00 88.00 97 ARG A O 1
ATOM 790 N N . ALA A 1 98 ? 7.643 -6.488 15.087 1.00 89.31 98 ALA A N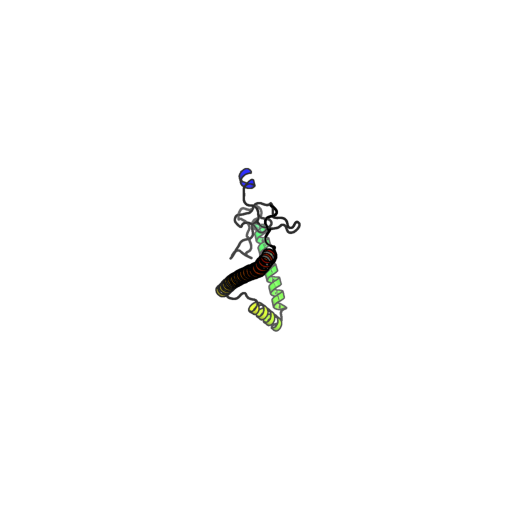 1
ATOM 791 C CA . ALA A 1 98 ? 6.449 -5.975 15.754 1.00 89.31 98 ALA A CA 1
ATOM 792 C C . ALA A 1 98 ? 5.412 -5.405 14.768 1.00 89.31 98 ALA A C 1
ATOM 794 O O . ALA A 1 98 ? 4.212 -5.463 15.020 1.00 89.31 98 ALA A O 1
ATOM 795 N N . ARG A 1 99 ? 5.866 -4.859 13.631 1.00 89.75 99 ARG A N 1
ATOM 796 C CA . ARG A 1 99 ? 5.003 -4.234 12.611 1.00 89.75 99 ARG A CA 1
ATOM 797 C C . ARG A 1 99 ? 4.668 -5.136 11.432 1.00 89.75 99 ARG A C 1
ATOM 799 O O . ARG A 1 99 ? 3.858 -4.744 10.587 1.00 89.75 99 ARG A O 1
ATOM 806 N N . LYS A 1 100 ? 5.278 -6.320 11.331 1.00 79.44 100 LYS A N 1
ATOM 807 C CA . LYS A 1 100 ? 5.013 -7.245 10.231 1.00 79.44 100 LYS A CA 1
ATOM 808 C C . LYS A 1 100 ? 3.537 -7.633 10.297 1.00 79.44 100 LYS A C 1
ATOM 810 O O . LYS A 1 100 ? 3.097 -8.158 11.319 1.00 79.44 100 LYS A O 1
ATOM 815 N N . PRO A 1 101 ? 2.756 -7.403 9.228 1.00 81.75 101 PRO A N 1
ATOM 816 C CA . PRO A 1 101 ? 1.365 -7.815 9.220 1.00 81.75 101 PRO A CA 1
ATOM 817 C C . PRO A 1 101 ? 1.299 -9.320 9.500 1.00 81.75 101 PRO A C 1
ATOM 819 O O . PRO A 1 101 ? 1.907 -10.098 8.760 1.00 81.75 101 PRO A O 1
ATOM 822 N N . GLY A 1 102 ? 0.575 -9.717 10.554 1.00 84.00 102 GLY A N 1
ATOM 823 C CA . GLY A 1 102 ? 0.416 -11.122 10.950 1.00 84.00 102 GLY A CA 1
ATOM 824 C C . GLY A 1 102 ? -0.125 -12.000 9.812 1.00 84.00 102 GLY A C 1
ATOM 825 O O . GLY A 1 102 ? -0.500 -11.466 8.765 1.00 84.00 102 GLY A O 1
ATOM 826 N N . PRO A 1 103 ? -0.180 -13.332 9.963 1.00 89.19 103 PRO A N 1
ATOM 827 C CA . PRO A 1 103 ? -0.568 -14.265 8.902 1.00 89.19 103 PRO A CA 1
ATOM 828 C C . PRO A 1 103 ? -1.812 -13.837 8.110 1.00 89.19 103 PRO A C 1
ATOM 830 O O . PRO A 1 103 ? -2.757 -13.267 8.660 1.00 89.19 103 PRO A O 1
ATOM 833 N N . ALA A 1 104 ? -1.838 -14.124 6.803 1.00 88.00 104 ALA A N 1
ATOM 834 C CA . ALA A 1 104 ? -2.927 -13.692 5.921 1.00 88.00 104 ALA A CA 1
ATOM 835 C C . ALA A 1 104 ? -4.312 -14.128 6.433 1.00 88.00 104 ALA A C 1
ATOM 837 O O . ALA A 1 104 ? -5.239 -13.319 6.415 1.00 88.00 104 ALA A O 1
ATOM 838 N N . ALA A 1 105 ? -4.412 -15.349 6.970 1.00 91.75 105 ALA A N 1
ATOM 839 C CA . ALA A 1 105 ? -5.622 -15.878 7.595 1.00 91.75 105 ALA A CA 1
ATOM 840 C C . ALA A 1 105 ? -6.078 -15.042 8.804 1.00 91.75 105 ALA A C 1
ATOM 842 O O . ALA A 1 105 ? -7.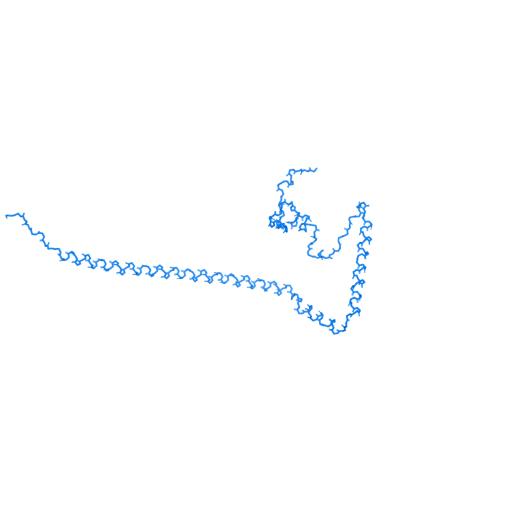244 -14.663 8.877 1.00 91.75 105 ALA A O 1
ATOM 843 N N . GLN A 1 106 ? -5.163 -14.657 9.702 1.00 91.06 106 GLN A N 1
ATOM 844 C CA . GLN A 1 106 ? -5.496 -13.811 10.856 1.00 91.06 106 GLN A CA 1
ATOM 845 C C . GLN A 1 106 ? -5.999 -12.435 10.415 1.00 91.06 106 GLN A C 1
ATOM 847 O O . GLN A 1 106 ? -6.987 -11.926 10.939 1.00 91.06 106 GLN A O 1
ATOM 852 N N . ARG A 1 107 ? -5.367 -11.838 9.397 1.00 91.00 107 ARG A N 1
ATOM 853 C CA . ARG A 1 107 ? -5.824 -10.551 8.852 1.00 91.00 107 ARG A CA 1
ATOM 854 C C . ARG A 1 107 ? -7.186 -10.665 8.174 1.00 91.00 107 ARG A C 1
ATOM 856 O O . ARG A 1 107 ? -7.964 -9.715 8.243 1.00 91.00 107 ARG A O 1
ATOM 863 N N . ALA A 1 108 ? -7.455 -11.777 7.489 1.00 93.50 108 ALA A N 1
ATOM 864 C CA . ALA A 1 108 ? -8.747 -12.048 6.867 1.00 93.50 108 ALA A CA 1
ATOM 865 C C . ALA A 1 108 ? -9.840 -12.216 7.930 1.00 93.50 108 ALA A C 1
ATOM 867 O O . ALA A 1 108 ? -10.864 -11.542 7.833 1.00 93.50 108 ALA A O 1
ATOM 868 N N . ARG A 1 109 ? -9.574 -12.999 8.984 1.00 94.44 109 ARG A N 1
ATOM 869 C CA . ARG A 1 109 ? -10.464 -13.150 10.142 1.00 94.44 109 ARG A CA 1
ATOM 870 C C . ARG A 1 109 ? -10.757 -11.806 10.801 1.00 94.44 109 ARG A C 1
ATOM 872 O O . ARG A 1 109 ? -11.902 -11.393 10.825 1.00 94.44 109 ARG A O 1
ATOM 879 N N . ALA A 1 110 ? -9.730 -11.028 11.143 1.00 93.12 110 ALA A N 1
ATOM 880 C CA . ALA A 1 110 ? -9.923 -9.704 11.736 1.00 93.12 110 ALA A CA 1
ATOM 881 C C . ALA A 1 110 ? -10.741 -8.747 10.841 1.00 93.12 110 ALA A C 1
ATOM 883 O O . ALA A 1 110 ? -11.438 -7.865 11.338 1.00 93.12 110 ALA A O 1
ATOM 884 N N . ARG A 1 111 ? -10.660 -8.874 9.505 1.00 95.69 111 ARG A N 1
ATOM 885 C CA . ARG A 1 111 ? -11.532 -8.120 8.582 1.00 95.69 111 ARG A CA 1
ATOM 886 C C . ARG A 1 111 ? -12.977 -8.614 8.640 1.00 95.69 111 ARG A C 1
ATOM 888 O O . ARG A 1 111 ? -13.871 -7.775 8.574 1.00 95.69 111 ARG A O 1
ATOM 895 N N . ALA A 1 112 ? -13.194 -9.924 8.721 1.00 96.69 112 ALA A N 1
ATOM 896 C CA . ALA A 1 112 ? -14.520 -10.514 8.872 1.00 96.69 112 ALA A CA 1
ATOM 897 C C . ALA A 1 112 ? -15.152 -10.096 10.206 1.00 96.69 112 ALA A C 1
ATOM 899 O O . ALA A 1 112 ? -16.251 -9.551 10.189 1.00 96.69 112 ALA A O 1
ATOM 900 N N . ASP A 1 113 ? -14.406 -10.189 11.307 1.00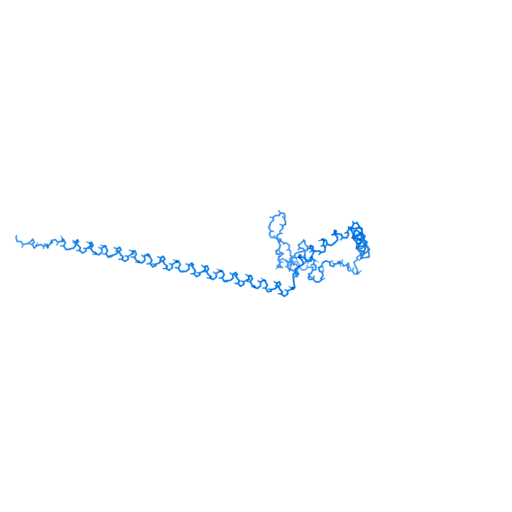 97.12 113 ASP A N 1
ATOM 901 C CA . ASP A 1 113 ? -14.855 -9.785 12.643 1.00 97.12 113 ASP A CA 1
ATOM 902 C C . ASP A 1 113 ? -15.270 -8.307 12.655 1.00 97.12 113 ASP A C 1
ATOM 904 O O . ASP A 1 113 ? -16.337 -7.948 13.144 1.00 97.12 113 ASP A O 1
ATOM 908 N N . ARG A 1 114 ? -14.478 -7.424 12.025 1.00 97.12 114 ARG A N 1
ATOM 909 C CA . ARG A 1 114 ? -14.845 -6.003 11.892 1.00 97.12 114 ARG A CA 1
ATOM 910 C C . ARG A 1 114 ? -16.125 -5.788 11.090 1.00 97.12 114 ARG A C 1
ATOM 912 O O . ARG A 1 114 ? -16.900 -4.900 11.440 1.00 97.12 114 ARG A O 1
ATOM 919 N N . LYS A 1 115 ? -16.340 -6.559 10.020 1.00 97.50 115 LYS A N 1
ATOM 920 C CA . LYS A 1 115 ? -17.571 -6.482 9.218 1.00 97.50 115 LYS A CA 1
ATOM 921 C C . LYS A 1 115 ? -18.779 -6.965 10.016 1.00 97.50 115 LYS A C 1
ATOM 923 O O . LYS A 1 115 ? -19.793 -6.280 10.017 1.00 97.50 115 LYS A O 1
ATOM 928 N N . GLN A 1 116 ? -18.651 -8.091 10.714 1.00 97.44 116 GLN A N 1
ATOM 929 C CA . GLN A 1 116 ? -19.700 -8.635 11.576 1.00 97.44 116 GLN A CA 1
ATOM 930 C C . GLN A 1 116 ? -20.039 -7.655 12.699 1.00 97.44 116 GLN A C 1
ATOM 932 O O . GLN A 1 116 ? -21.198 -7.300 12.862 1.00 97.44 116 GLN A O 1
ATOM 937 N N . ALA A 1 117 ? -19.037 -7.113 13.391 1.00 97.50 117 ALA A N 1
ATOM 938 C CA . ALA A 1 117 ? -19.256 -6.123 14.440 1.00 97.50 117 ALA A CA 1
ATOM 939 C C . ALA A 1 117 ? -19.921 -4.841 13.906 1.00 97.50 117 ALA A C 1
ATOM 941 O O . ALA A 1 117 ? -20.741 -4.241 14.592 1.00 97.50 117 ALA A O 1
ATOM 942 N N . ALA A 1 118 ? -19.591 -4.410 12.682 1.00 97.50 118 ALA A N 1
ATOM 943 C CA . ALA A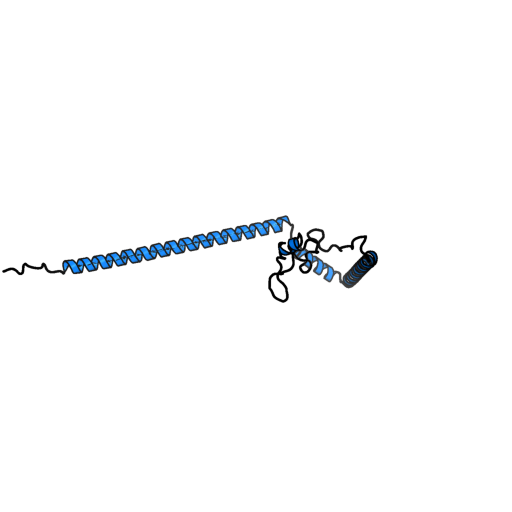 1 118 ? -20.264 -3.278 12.045 1.00 97.50 118 ALA A CA 1
ATOM 944 C C . ALA A 1 118 ? -21.729 -3.589 11.703 1.00 97.50 118 ALA A C 1
ATOM 946 O O . ALA A 1 118 ? -22.583 -2.734 11.911 1.00 97.50 118 ALA A O 1
ATOM 947 N N . ALA A 1 119 ? -22.018 -4.801 11.225 1.00 97.25 119 ALA A N 1
ATOM 948 C CA . ALA A 1 119 ? -23.381 -5.246 10.953 1.00 97.25 119 ALA A CA 1
ATOM 949 C C . ALA A 1 119 ? -24.217 -5.338 12.240 1.00 97.25 119 ALA A C 1
ATOM 951 O O . ALA A 1 119 ? -25.329 -4.825 12.269 1.00 97.25 119 ALA A O 1
ATOM 952 N N . VAL A 1 120 ? -23.655 -5.901 13.316 1.00 97.69 120 VAL A N 1
ATOM 953 C CA . VAL A 1 120 ? -24.314 -5.974 14.630 1.00 97.69 120 VAL A CA 1
ATOM 954 C C . VAL A 1 120 ? -24.596 -4.578 15.176 1.00 97.69 120 VAL A C 1
ATOM 956 O O . VAL A 1 120 ? -25.725 -4.302 15.557 1.00 97.69 120 VAL A O 1
ATOM 959 N N . ARG A 1 121 ? -23.613 -3.665 15.154 1.00 97.19 121 ARG A N 1
ATOM 960 C CA . ARG A 1 121 ? -23.833 -2.272 15.580 1.00 97.19 121 ARG A CA 1
ATOM 961 C C . ARG A 1 121 ? -24.958 -1.605 14.798 1.00 97.19 121 ARG A C 1
ATOM 963 O O . ARG A 1 121 ? -25.785 -0.932 15.392 1.00 97.19 121 ARG A O 1
ATOM 970 N N . LYS A 1 122 ? -24.985 -1.795 13.478 1.00 97.19 122 LYS A N 1
ATOM 971 C CA . LYS A 1 122 ? -26.042 -1.246 12.630 1.00 97.19 122 LYS A CA 1
ATOM 972 C C . LYS A 1 122 ? -27.414 -1.794 13.034 1.00 97.19 122 LYS A C 1
ATOM 974 O O . LYS A 1 122 ? -28.328 -1.008 13.223 1.00 97.19 122 LYS A O 1
ATOM 979 N N . PHE A 1 123 ? -27.523 -3.109 13.212 1.00 97.50 123 PHE A N 1
ATOM 980 C CA . PHE A 1 123 ? -28.767 -3.751 13.630 1.00 97.50 123 PHE A CA 1
ATOM 981 C C . PHE A 1 123 ? -29.256 -3.232 14.988 1.00 97.50 123 PHE A C 1
ATOM 983 O O . PHE A 1 123 ? -30.424 -2.887 15.116 1.00 97.50 123 PHE A O 1
ATOM 990 N N . VAL A 1 124 ? -28.367 -3.117 15.981 1.00 97.50 124 VAL A N 1
ATOM 991 C CA . VAL A 1 124 ? -28.716 -2.577 17.308 1.00 97.50 124 VAL A CA 1
ATOM 992 C C . VAL A 1 124 ? -29.262 -1.157 17.186 1.00 97.50 124 VAL A C 1
ATOM 994 O O . VAL A 1 124 ? -30.365 -0.906 17.650 1.00 97.50 124 VAL A O 1
ATOM 997 N N . LEU A 1 125 ? -28.560 -0.271 16.474 1.00 96.94 125 LEU A N 1
ATOM 998 C CA . LEU A 1 125 ? -29.005 1.112 16.274 1.00 96.94 125 LEU A CA 1
ATOM 999 C C . LEU A 1 125 ? -30.356 1.199 15.548 1.00 96.94 125 LEU A C 1
ATOM 1001 O O . LEU A 1 125 ? -31.192 2.021 15.902 1.00 96.94 125 LEU A O 1
ATOM 1005 N N . GLU A 1 126 ? -30.585 0.355 14.538 1.00 96.44 126 GLU A N 1
ATOM 1006 C CA . GLU A 1 126 ? -31.877 0.284 13.838 1.00 96.44 126 GLU A CA 1
ATOM 1007 C C . GLU A 1 126 ? -33.001 -0.202 14.763 1.00 96.44 126 GLU A C 1
ATOM 1009 O O . GLU A 1 126 ? -34.128 0.286 14.677 1.00 96.44 126 GLU A O 1
ATOM 1014 N N . THR A 1 127 ? -32.696 -1.137 15.664 1.00 97.06 127 THR A N 1
ATOM 1015 C CA . THR A 1 127 ? -33.668 -1.680 16.621 1.00 97.06 127 THR A CA 1
ATOM 1016 C C . THR A 1 127 ? -34.010 -0.643 17.688 1.00 97.06 127 THR A C 1
ATOM 1018 O O . THR A 1 127 ? -35.186 -0.373 17.908 1.00 97.06 127 THR A O 1
ATOM 1021 N N . GLU A 1 128 ? -33.000 0.006 18.272 1.00 96.06 128 GLU A N 1
ATOM 1022 C CA . GLU A 1 128 ? -33.168 1.094 19.242 1.00 96.06 128 GLU A CA 1
ATOM 1023 C C . GLU A 1 128 ? -33.953 2.270 18.645 1.00 96.06 128 GLU A C 1
ATOM 1025 O O . GLU A 1 128 ? -34.852 2.804 19.291 1.00 96.06 128 GLU A O 1
ATOM 1030 N N . ALA A 1 129 ? -33.671 2.647 17.392 1.00 94.88 129 ALA A N 1
ATOM 1031 C CA . ALA A 1 129 ? -34.412 3.702 16.701 1.00 94.88 129 ALA A CA 1
ATOM 1032 C C . ALA A 1 129 ? -35.888 3.330 16.488 1.00 94.88 129 ALA A C 1
ATOM 1034 O O . ALA A 1 129 ? -36.767 4.172 16.675 1.00 94.88 129 ALA A O 1
ATOM 1035 N N . ARG A 1 130 ? -36.172 2.071 16.125 1.00 95.38 130 ARG A N 1
ATOM 1036 C CA . ARG A 1 130 ? -37.550 1.583 15.986 1.00 95.38 130 ARG A CA 1
ATOM 1037 C C . ARG A 1 130 ? -38.282 1.590 17.325 1.00 95.38 130 ARG A C 1
ATOM 1039 O O . ARG A 1 130 ? -39.393 2.101 17.396 1.00 95.38 130 ARG A O 1
ATOM 1046 N N . GLU A 1 131 ? -37.654 1.081 18.381 1.00 95.31 131 GLU A N 1
ATOM 1047 C CA . GLU A 1 131 ? -38.242 1.077 19.724 1.00 95.31 131 GLU A CA 1
ATOM 1048 C C . GLU A 1 131 ? -38.500 2.498 20.245 1.00 95.31 131 GLU A C 1
ATOM 1050 O O . GLU A 1 131 ? -39.519 2.744 20.888 1.00 95.31 131 GLU A O 1
ATOM 1055 N N . ALA A 1 132 ? -37.610 3.452 19.959 1.00 94.19 132 ALA A N 1
ATOM 1056 C CA . ALA A 1 132 ? -37.817 4.855 20.306 1.00 94.19 132 ALA A CA 1
ATOM 1057 C C . ALA A 1 132 ? -39.037 5.447 19.580 1.00 94.19 132 ALA A C 1
ATOM 1059 O O . ALA A 1 132 ? -39.882 6.068 20.224 1.00 94.19 132 ALA A O 1
ATOM 1060 N N . ALA A 1 133 ? -39.172 5.191 18.275 1.00 94.00 133 ALA A N 1
ATOM 1061 C CA . ALA A 1 133 ? -40.326 5.635 17.495 1.00 94.00 133 ALA A CA 1
ATOM 1062 C C . ALA A 1 133 ? -41.640 5.018 18.009 1.00 94.00 133 ALA A C 1
ATOM 1064 O O . ALA A 1 133 ? -42.643 5.714 18.146 1.00 94.00 133 ALA A O 1
ATOM 1065 N N . GLU A 1 134 ? -41.641 3.728 18.360 1.00 94.06 134 GLU A N 1
ATOM 1066 C CA . GLU A 1 134 ? -42.812 3.059 18.944 1.00 94.06 134 GLU A CA 1
ATOM 1067 C C . GLU A 1 134 ? -43.220 3.675 20.292 1.00 94.06 134 GLU A C 1
ATOM 1069 O O . GLU A 1 134 ? -44.411 3.855 20.555 1.00 94.06 134 GLU A O 1
ATOM 1074 N N . ARG A 1 135 ? -42.251 4.050 21.139 1.00 94.38 135 ARG A N 1
ATOM 1075 C CA . ARG A 1 135 ? -42.522 4.739 22.413 1.00 94.38 135 ARG A CA 1
ATOM 1076 C C . ARG A 1 135 ? -43.130 6.121 22.201 1.00 94.38 135 ARG A C 1
ATOM 1078 O O . ARG A 1 135 ? -44.057 6.479 22.922 1.00 94.38 135 ARG A O 1
ATOM 1085 N N . GLU A 1 136 ? -42.640 6.871 21.219 1.00 93.56 136 GLU A N 1
ATOM 1086 C CA . GLU A 1 136 ? -43.177 8.188 20.862 1.00 93.56 136 GLU A CA 1
ATOM 1087 C C . GLU A 1 136 ? -44.622 8.082 20.345 1.00 93.56 136 GLU A C 1
ATOM 1089 O O . GLU A 1 136 ? -45.509 8.809 20.797 1.00 93.56 136 GLU A O 1
ATOM 1094 N N . VAL A 1 137 ? -44.907 7.101 19.480 1.00 93.69 137 VAL A N 1
ATOM 1095 C CA . VAL A 1 137 ? -46.276 6.806 19.019 1.00 93.69 137 VAL A CA 1
ATOM 1096 C C . VAL A 1 137 ? -47.183 6.412 20.189 1.00 93.69 137 VAL A C 1
ATOM 1098 O O . VAL A 1 137 ? -48.311 6.889 20.297 1.00 93.69 137 VAL A O 1
ATOM 1101 N N . ALA A 1 138 ? -46.702 5.578 21.112 1.00 91.69 138 ALA A N 1
ATOM 1102 C CA . ALA A 1 138 ? -47.480 5.195 22.288 1.00 91.69 138 ALA A CA 1
ATOM 1103 C C . ALA A 1 138 ? -47.744 6.385 23.230 1.00 91.69 138 ALA A C 1
ATOM 1105 O O . ALA A 1 138 ? -48.824 6.478 23.815 1.00 91.69 138 ALA A O 1
ATOM 1106 N N . GLN A 1 139 ? -46.779 7.295 23.382 1.00 91.69 139 GLN 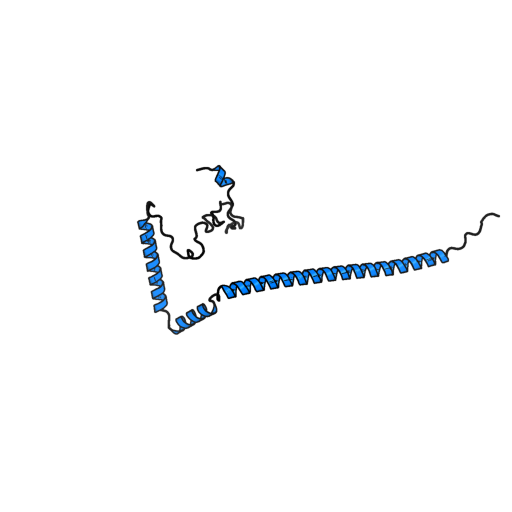A N 1
ATOM 1107 C CA . GLN A 1 139 ? -46.929 8.496 24.199 1.00 91.69 139 GLN A CA 1
ATOM 1108 C C . GLN A 1 139 ? -47.949 9.464 23.590 1.00 91.69 139 GLN A C 1
ATOM 1110 O O . GLN A 1 139 ? -48.878 9.879 24.280 1.00 91.69 139 GLN A O 1
ATOM 1115 N N . THR A 1 140 ? -47.833 9.753 22.295 1.00 89.38 140 THR A N 1
ATOM 1116 C CA . THR A 1 140 ? -48.780 10.624 21.581 1.00 89.38 140 THR A CA 1
ATOM 1117 C C . THR A 1 140 ? -50.201 10.056 21.599 1.00 89.38 140 THR A C 1
ATOM 1119 O O . THR A 1 140 ? -51.151 10.792 21.863 1.00 89.38 140 THR A O 1
ATOM 1122 N N . ALA A 1 141 ? -50.367 8.740 21.426 1.00 89.56 141 ALA A N 1
ATOM 1123 C CA . ALA A 1 141 ? -51.669 8.086 21.561 1.00 89.56 141 ALA A CA 1
ATOM 1124 C C . ALA A 1 141 ? -52.257 8.244 22.978 1.00 89.56 141 ALA A C 1
ATOM 1126 O O . ALA A 1 141 ? -53.444 8.542 23.127 1.00 89.56 141 ALA A O 1
ATOM 1127 N N . ARG A 1 142 ? -51.437 8.100 24.032 1.00 87.56 142 ARG A N 1
ATOM 1128 C CA . ARG A 1 142 ? -51.872 8.334 25.423 1.00 87.56 142 ARG A CA 1
ATOM 1129 C C . ARG A 1 142 ? -52.325 9.776 25.640 1.00 87.56 142 ARG A C 1
ATOM 1131 O O . ARG A 1 142 ? -53.400 9.988 26.196 1.00 87.56 142 ARG A O 1
ATOM 1138 N N . GLU A 1 143 ? -51.550 10.750 25.173 1.00 82.94 143 GLU A N 1
ATOM 1139 C CA . GLU A 1 143 ? -51.890 12.175 25.277 1.00 82.94 143 GLU A CA 1
ATOM 1140 C C . GLU A 1 143 ? -53.214 12.495 24.562 1.00 82.94 143 GLU A C 1
ATOM 1142 O O . GLU A 1 143 ? -54.086 13.139 25.146 1.00 82.94 143 GLU A O 1
ATOM 1147 N N . GLN A 1 144 ? -53.426 11.955 23.356 1.00 83.81 144 GLN A N 1
ATOM 1148 C CA . GLN A 1 144 ? -54.677 12.117 22.601 1.00 83.81 144 GLN A CA 1
ATOM 1149 C C . GLN A 1 144 ? -55.887 11.493 23.306 1.00 83.81 144 GLN A C 1
ATOM 1151 O O . GLN A 1 144 ? -56.952 12.107 23.360 1.00 83.81 144 GLN A O 1
ATOM 1156 N N . THR A 1 145 ? -55.746 10.287 23.868 1.00 82.12 145 THR A N 1
ATOM 1157 C CA . THR A 1 145 ? -56.851 9.639 24.600 1.00 82.12 145 THR A CA 1
ATOM 1158 C C . THR A 1 145 ? -57.250 10.420 25.852 1.00 82.12 145 THR A C 1
ATOM 1160 O O . THR A 1 145 ? -58.436 10.672 26.055 1.00 82.12 145 THR A O 1
ATOM 1163 N N . CYS A 1 146 ? -56.271 10.885 26.634 1.00 72.81 146 CYS A N 1
ATOM 1164 C CA . CYS A 1 146 ? -56.511 11.643 27.861 1.00 72.81 146 CYS A CA 1
ATOM 1165 C C . CYS A 1 146 ? -57.110 13.034 27.570 1.00 72.81 146 CYS A C 1
ATOM 1167 O O . CYS A 1 146 ? -58.047 13.463 28.246 1.00 72.81 146 CYS A O 1
ATOM 1169 N N . GLY A 1 147 ? -56.629 13.712 26.519 1.00 68.12 147 GLY A N 1
ATOM 1170 C CA . GLY A 1 147 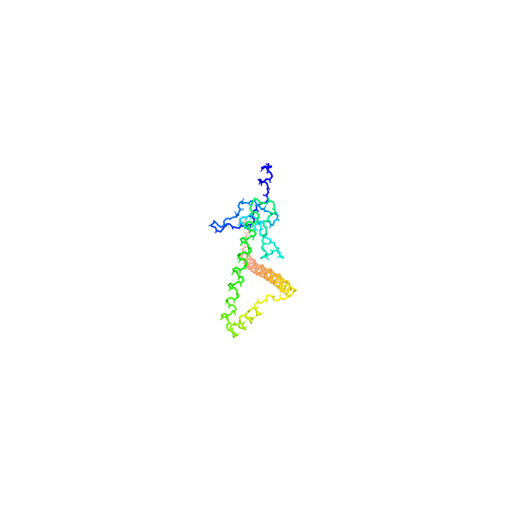? -57.196 14.977 26.041 1.00 68.12 147 GLY A CA 1
ATOM 1171 C C . GLY A 1 147 ? -58.630 14.827 25.525 1.00 68.12 147 GLY A C 1
ATOM 1172 O O . GLY A 1 147 ? -59.509 15.599 25.906 1.00 68.12 147 GLY A O 1
ATOM 1173 N N . GLY A 1 148 ? -58.902 13.777 24.744 1.00 69.31 148 GLY A N 1
ATOM 1174 C CA . GLY A 1 148 ? -60.242 13.496 24.227 1.00 69.31 148 GLY A CA 1
ATOM 1175 C C . GLY A 1 148 ? -61.257 13.117 25.313 1.00 69.31 148 GLY A C 1
ATOM 1176 O O . GLY A 1 148 ? -62.438 13.435 25.183 1.00 69.31 148 GLY A O 1
ATOM 1177 N N . ASP A 1 149 ? -60.832 12.464 26.399 1.00 65.50 149 ASP A N 1
ATOM 1178 C CA . ASP A 1 149 ? -61.695 12.201 27.560 1.00 65.50 149 ASP A CA 1
ATOM 1179 C C . ASP A 1 149 ? -62.018 13.474 28.353 1.00 65.50 149 ASP A C 1
ATOM 1181 O O . ASP A 1 149 ? -63.153 13.636 28.816 1.00 65.50 149 ASP A O 1
ATOM 1185 N N . ALA A 1 150 ? -61.060 14.399 28.475 1.00 67.12 150 ALA A N 1
ATOM 1186 C CA . ALA A 1 150 ? -61.282 15.702 29.096 1.00 67.12 150 ALA A CA 1
ATOM 1187 C C . ALA A 1 150 ? -62.263 16.560 28.277 1.00 67.12 150 ALA A C 1
ATOM 1189 O O . ALA A 1 150 ? -63.214 17.104 28.844 1.00 67.12 150 ALA A O 1
ATOM 1190 N N . GLU A 1 151 ? -62.101 16.610 26.951 1.00 67.56 151 GLU A N 1
ATOM 1191 C CA . GLU A 1 151 ? -63.033 17.297 26.045 1.00 67.56 151 GLU A CA 1
ATOM 1192 C C . GLU A 1 151 ? -64.432 16.674 26.083 1.00 67.56 151 GLU A C 1
ATOM 1194 O O . GLU A 1 151 ? -65.413 17.389 26.276 1.00 67.56 151 GLU A O 1
ATOM 1199 N N . ARG A 1 152 ? -64.551 15.338 26.001 1.00 69.19 152 ARG A N 1
ATOM 1200 C CA . ARG A 1 152 ? -65.850 14.647 26.117 1.00 69.19 152 ARG A CA 1
ATOM 1201 C C . ARG A 1 152 ? -66.547 14.944 27.443 1.00 69.19 152 ARG A C 1
ATOM 1203 O O . ARG A 1 152 ? -67.765 15.125 27.467 1.00 69.19 152 ARG A O 1
ATOM 1210 N N . ARG A 1 153 ? -65.797 14.984 28.549 1.00 71.88 153 ARG A N 1
ATOM 1211 C CA . ARG A 1 153 ? -66.334 15.314 29.876 1.00 71.88 153 ARG A CA 1
ATOM 1212 C C . ARG A 1 153 ? -66.792 16.777 29.943 1.00 71.88 153 ARG A C 1
ATOM 1214 O O . ARG A 1 153 ? -67.867 17.031 30.480 1.00 71.88 153 ARG A O 1
ATOM 1221 N N . ALA A 1 154 ? -66.039 17.709 29.354 1.00 71.44 154 ALA A N 1
ATOM 1222 C CA . ALA A 1 154 ? -66.427 19.116 29.257 1.00 71.44 154 ALA A CA 1
ATOM 1223 C C . ALA A 1 154 ? -67.688 19.312 28.395 1.00 71.44 154 ALA A C 1
ATOM 1225 O O . ALA A 1 154 ? -68.621 19.987 28.825 1.00 71.44 154 ALA A O 1
ATOM 1226 N N . SER A 1 155 ? -67.777 18.664 27.227 1.00 73.25 155 SER A N 1
ATOM 1227 C CA . SER A 1 155 ? -68.960 18.731 26.358 1.00 73.25 155 SER A CA 1
ATOM 1228 C C . SER A 1 155 ? -70.212 18.137 27.008 1.00 73.25 155 SER A C 1
ATOM 1230 O O . SER A 1 155 ? -71.293 18.702 26.851 1.00 73.25 155 SER A O 1
ATOM 1232 N N . ARG A 1 156 ? -70.085 17.035 27.766 1.00 74.94 156 ARG A N 1
ATOM 1233 C CA . ARG A 1 156 ? -71.194 16.480 28.566 1.00 74.94 156 ARG A CA 1
ATOM 1234 C C . ARG A 1 156 ? -71.666 17.459 29.636 1.00 74.94 156 ARG A C 1
ATOM 1236 O O . ARG A 1 156 ? -72.858 17.690 29.759 1.00 74.94 156 ARG A O 1
ATOM 1243 N N . HIS A 1 157 ? -70.738 18.095 30.348 1.00 74.75 157 HIS A N 1
ATOM 1244 C CA . HIS A 1 157 ? -71.095 19.093 31.354 1.00 74.75 157 HIS A CA 1
ATOM 1245 C C . HIS A 1 157 ? -71.846 20.291 30.745 1.00 74.75 157 HIS A C 1
ATOM 1247 O O . HIS A 1 157 ? -72.862 20.713 31.281 1.00 74.75 157 HIS A O 1
ATOM 1253 N N . LEU A 1 158 ? -71.400 20.788 29.587 1.00 69.19 158 LEU A N 1
ATOM 1254 C CA . LEU A 1 158 ? -72.077 21.859 28.843 1.00 69.19 158 LEU A CA 1
ATOM 1255 C C . LEU A 1 158 ? -73.477 21.467 28.346 1.00 69.19 158 LEU A C 1
ATOM 1257 O O . LEU A 1 158 ? -74.365 22.315 28.316 1.00 69.19 158 LEU A O 1
ATOM 1261 N N . SER A 1 159 ? -73.681 20.204 27.963 1.00 70.94 159 SER A N 1
ATOM 1262 C CA . SER A 1 159 ? -74.995 19.706 27.532 1.00 70.94 159 SER A CA 1
ATOM 1263 C C . SER A 1 159 ? -75.945 19.468 28.709 1.00 70.94 159 SER A C 1
ATOM 1265 O O . SER A 1 159 ? -77.116 19.817 28.592 1.00 70.94 159 SER A O 1
ATOM 1267 N N . ASP A 1 160 ? -75.447 19.003 29.859 1.00 70.19 160 ASP A N 1
ATOM 1268 C CA . ASP A 1 160 ? -76.225 18.907 31.107 1.00 70.19 160 ASP A CA 1
ATOM 1269 C C . ASP A 1 160 ? -76.613 20.286 31.679 1.00 70.19 160 ASP A C 1
ATOM 1271 O O . ASP A 1 160 ? -77.596 20.402 32.408 1.00 70.19 160 ASP A O 1
ATOM 1275 N N . MET A 1 161 ? -75.869 21.349 31.346 1.00 65.50 161 MET A N 1
ATOM 1276 C CA . MET A 1 161 ? -76.203 22.734 31.716 1.00 65.50 161 MET A CA 1
ATOM 1277 C C . MET A 1 161 ? -77.134 23.435 30.713 1.00 65.50 161 MET A C 1
ATOM 1279 O O . MET A 1 161 ? -77.447 24.611 30.906 1.00 65.50 161 MET A O 1
ATOM 1283 N N . SER A 1 162 ? -77.579 22.757 29.648 1.00 58.25 162 SER A N 1
ATOM 1284 C CA . SER A 1 162 ? -78.532 23.333 28.697 1.00 58.25 162 SER A CA 1
ATOM 1285 C C . SER A 1 162 ? -79.952 23.234 29.274 1.00 58.25 162 SER A C 1
ATOM 1287 O O . SER A 1 162 ? -80.459 22.123 29.443 1.00 58.25 162 SER A O 1
ATOM 1289 N N . PRO A 1 163 ? -80.604 24.356 29.634 1.00 61.31 163 PRO A N 1
ATOM 1290 C CA . PRO A 1 163 ? -81.952 24.308 30.183 1.00 61.31 163 PRO A CA 1
ATOM 1291 C C . PRO A 1 163 ? -82.929 23.812 29.106 1.00 61.31 163 PRO A C 1
ATOM 1293 O O . PRO A 1 163 ? -82.751 24.145 27.930 1.00 61.31 163 PRO A O 1
ATOM 1296 N N . PRO A 1 164 ? -83.969 23.037 29.472 1.00 59.34 164 PRO A N 1
ATOM 1297 C CA . PRO A 1 164 ? -84.963 22.605 28.503 1.00 59.34 164 PRO A CA 1
ATOM 1298 C C . PRO A 1 164 ? -85.593 23.848 27.876 1.00 59.34 164 PRO A C 1
ATOM 1300 O O . PRO A 1 164 ? -86.067 24.735 28.590 1.00 59.34 164 PRO A O 1
ATOM 1303 N N . LEU A 1 165 ? -85.569 23.924 26.543 1.00 60.25 165 LEU A N 1
ATOM 1304 C CA . LEU A 1 165 ? -86.335 24.909 25.788 1.00 60.25 165 LEU A CA 1
ATOM 1305 C C . LEU A 1 165 ? -87.813 24.609 26.045 1.00 60.25 165 LEU A C 1
ATOM 1307 O O . LEU A 1 165 ? -88.412 23.774 25.376 1.00 60.25 165 LEU A O 1
ATOM 1311 N N . GLY A 1 166 ? -88.352 25.228 27.093 1.00 55.88 166 GLY A N 1
ATOM 1312 C CA . GLY A 1 166 ? -89.770 25.201 27.398 1.00 55.88 166 GLY A CA 1
ATOM 1313 C C . GLY A 1 166 ? -90.545 25.826 26.246 1.00 55.88 166 GLY A C 1
ATOM 1314 O O . GLY A 1 166 ? -90.134 26.854 25.707 1.00 55.88 166 GLY A O 1
ATOM 1315 N N . ASP A 1 167 ? -91.640 25.170 25.878 1.00 60.84 167 ASP A N 1
ATOM 1316 C CA . ASP A 1 167 ? -92.567 25.569 24.827 1.00 60.84 167 ASP A CA 1
ATOM 1317 C C . ASP A 1 167 ? -93.024 27.024 25.004 1.00 60.84 167 ASP A C 1
ATOM 1319 O O . ASP A 1 167 ? -93.880 27.341 25.830 1.00 60.84 167 ASP A O 1
ATOM 1323 N N . ILE A 1 168 ? -92.464 27.923 24.193 1.00 57.62 168 ILE A N 1
ATOM 1324 C CA . ILE A 1 168 ? -92.951 29.296 24.026 1.00 57.62 168 ILE A CA 1
ATOM 1325 C C . ILE A 1 168 ? -94.069 29.261 22.973 1.00 57.62 168 ILE A C 1
ATOM 1327 O O . ILE A 1 168 ? -93.914 29.751 21.860 1.00 57.62 168 ILE A O 1
ATOM 1331 N N . PHE A 1 169 ? -95.183 28.615 23.306 1.00 57.16 169 PHE A N 1
ATOM 1332 C CA . PHE A 1 169 ? -96.470 28.795 22.632 1.00 57.16 169 PHE A CA 1
ATOM 1333 C C . PHE A 1 169 ? -97.592 28.666 23.667 1.00 57.16 169 PHE A C 1
ATOM 1335 O O . PHE A 1 169 ? -98.161 27.591 23.844 1.00 57.16 169 PHE A O 1
ATOM 1342 N N . ALA A 1 170 ? -97.882 29.782 24.343 1.00 47.56 170 ALA A N 1
ATOM 1343 C CA . ALA A 1 170 ? -99.201 30.180 24.847 1.00 47.56 170 ALA A CA 1
ATOM 1344 C C . ALA A 1 170 ? -99.152 31.645 25.303 1.00 47.56 170 ALA A C 1
ATOM 1346 O O . ALA A 1 170 ? -98.294 31.963 26.157 1.00 47.56 170 ALA A O 1
#

Foldseek 3Di:
DPPVVLVPAQAQQDADPPPRHGGRHHADPVSHDPVGCSVADDDPSHPPDDQDDPPDPCRPVRVVVVVVVVVVVVVVVVVVVVPQDPVNVVVVVVVCVVPPPPDPVVVVVVVVVVVVVVVVVVVVVVVVVVVVVVVVVVVVVVVVVVVVVVVVVVVVVVVVPDDPPPDPDD